Protein AF-A0A7X9F208-F1 (afdb_monomer)

Structure (mmCIF, N/CA/C/O backbone):
data_AF-A0A7X9F208-F1
#
_entry.id   AF-A0A7X9F208-F1
#
loop_
_atom_site.group_PDB
_atom_site.id
_atom_site.type_symbol
_atom_site.label_atom_id
_atom_site.label_alt_id
_atom_s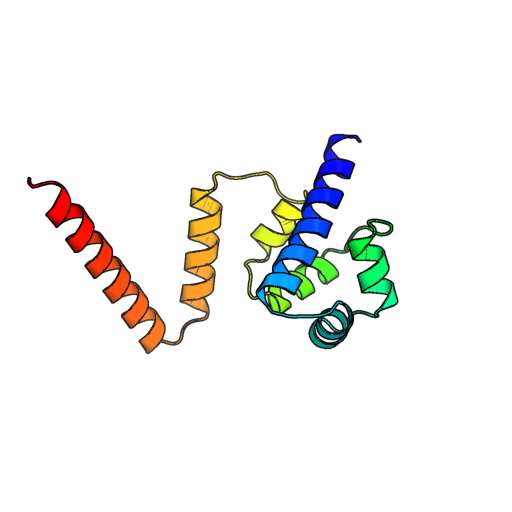ite.label_comp_id
_atom_site.label_asym_id
_atom_site.label_entity_id
_atom_site.label_seq_id
_atom_site.pdbx_PDB_ins_code
_atom_site.Cartn_x
_atom_site.Cartn_y
_atom_site.Cartn_z
_atom_site.occupancy
_atom_site.B_iso_or_equiv
_atom_site.auth_seq_id
_atom_site.auth_comp_id
_atom_site.auth_asym_id
_atom_site.auth_atom_id
_atom_site.pdbx_PDB_model_num
ATOM 1 N N . MET A 1 1 ? 0.253 18.460 17.751 1.00 54.59 1 MET A N 1
ATOM 2 C CA . MET A 1 1 ? -0.894 17.529 17.881 1.00 54.59 1 MET A CA 1
ATOM 3 C C . MET A 1 1 ? -1.822 17.573 16.660 1.00 54.59 1 MET A C 1
ATOM 5 O O . MET A 1 1 ? -2.139 16.510 16.150 1.00 54.59 1 MET A O 1
ATOM 9 N N . LEU A 1 2 ? -2.169 18.759 16.131 1.00 60.97 2 LEU A N 1
ATOM 10 C CA . LEU A 1 2 ? -3.025 18.930 14.935 1.00 60.97 2 LEU A CA 1
ATOM 11 C C . LEU A 1 2 ? -2.557 18.152 13.685 1.00 60.97 2 LEU A C 1
ATOM 13 O O . LEU A 1 2 ? -3.361 17.478 13.053 1.00 60.97 2 LEU A O 1
ATOM 17 N N . ASN A 1 3 ? -1.252 18.153 13.384 1.00 69.44 3 ASN A N 1
ATOM 18 C CA . ASN A 1 3 ? -0.695 17.427 12.229 1.00 69.44 3 ASN A CA 1
ATOM 19 C C . ASN A 1 3 ? -0.925 15.900 12.303 1.00 69.44 3 ASN A C 1
ATOM 21 O O . ASN A 1 3 ? -1.101 15.230 11.294 1.00 69.44 3 ASN A O 1
ATOM 25 N N . TYR A 1 4 ? -0.967 15.340 13.516 1.00 67.88 4 TYR A N 1
ATOM 26 C CA . TYR A 1 4 ? -1.135 13.900 13.710 1.00 67.88 4 TYR A CA 1
ATOM 27 C C . TYR A 1 4 ? -2.585 13.446 13.503 1.00 67.88 4 TYR A C 1
ATOM 29 O O . TYR A 1 4 ? -2.824 12.399 12.909 1.00 67.88 4 TYR A O 1
ATOM 37 N N . VAL A 1 5 ? -3.551 14.239 13.981 1.00 67.31 5 VAL A N 1
ATOM 38 C CA . VAL A 1 5 ? -4.981 13.952 13.789 1.00 67.31 5 VAL A CA 1
ATOM 39 C C . VAL A 1 5 ? -5.310 13.940 12.295 1.00 67.31 5 VAL A C 1
ATOM 41 O O . VAL A 1 5 ? -5.932 12.994 11.826 1.00 67.31 5 VAL A O 1
ATOM 44 N N . ASN A 1 6 ? -4.777 14.898 11.529 1.00 77.81 6 ASN A N 1
ATOM 45 C CA . ASN A 1 6 ? -4.937 14.922 10.073 1.00 77.81 6 ASN A CA 1
ATOM 46 C C . ASN A 1 6 ? -4.375 13.660 9.396 1.00 77.81 6 ASN A C 1
ATOM 48 O O . ASN A 1 6 ? -5.029 13.079 8.537 1.00 77.81 6 ASN A O 1
ATOM 52 N N . LYS A 1 7 ? -3.201 13.181 9.828 1.00 79.44 7 LYS A N 1
ATOM 53 C CA . LYS A 1 7 ? -2.596 11.951 9.289 1.00 79.44 7 LYS A CA 1
ATOM 54 C C . LYS A 1 7 ? -3.418 10.693 9.579 1.00 79.44 7 LYS A C 1
ATOM 56 O O . LYS A 1 7 ? -3.491 9.807 8.736 1.00 79.44 7 LYS A O 1
ATOM 61 N N . MET A 1 8 ? -4.068 10.608 10.739 1.00 76.81 8 MET A N 1
ATOM 62 C CA . MET A 1 8 ? -4.969 9.488 11.046 1.00 76.81 8 MET A CA 1
ATOM 63 C C . MET A 1 8 ? -6.242 9.519 10.188 1.00 76.81 8 MET A C 1
ATOM 65 O O . MET A 1 8 ? -6.701 8.459 9.759 1.00 76.81 8 MET A O 1
ATOM 69 N N . VAL A 1 9 ? -6.766 10.712 9.880 1.00 78.81 9 VAL A N 1
ATOM 70 C CA . VAL A 1 9 ? -7.869 10.878 8.920 1.00 78.81 9 VAL A CA 1
ATOM 71 C C . VAL A 1 9 ? -7.452 10.386 7.542 1.00 7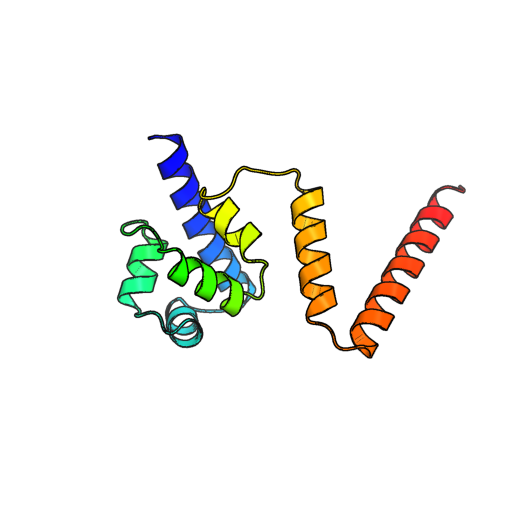8.81 9 VAL A C 1
ATOM 73 O O . VAL A 1 9 ? -8.073 9.455 7.027 1.00 78.81 9 VAL A O 1
ATOM 76 N N . GLU A 1 10 ? -6.337 10.895 7.016 1.00 84.94 10 GLU A N 1
ATOM 77 C CA . GLU A 1 10 ? -5.773 10.474 5.727 1.00 84.94 10 GLU A CA 1
ATOM 78 C C . GLU A 1 10 ? -5.570 8.952 5.650 1.00 84.94 10 GLU A C 1
ATOM 80 O O . GLU A 1 10 ? -5.866 8.333 4.625 1.00 84.94 10 GLU A O 1
ATOM 85 N N . PHE A 1 11 ? -5.113 8.333 6.743 1.00 90.62 11 PHE A N 1
ATOM 86 C CA . PHE A 1 11 ? -4.904 6.892 6.831 1.00 90.62 11 PHE A CA 1
ATOM 87 C C . PHE A 1 11 ? -6.214 6.095 6.799 1.00 90.62 11 PHE A C 1
ATOM 89 O O . PHE A 1 11 ? -6.337 5.131 6.042 1.00 90.62 11 PHE A O 1
ATOM 96 N N . SER A 1 12 ? -7.214 6.495 7.586 1.00 92.69 12 SER A N 1
ATOM 97 C CA . SER A 1 12 ? -8.518 5.819 7.598 1.00 92.69 12 SER A CA 1
ATOM 98 C C . SER A 1 12 ? -9.238 5.924 6.250 1.00 92.69 12 SER A C 1
ATOM 100 O O . SER A 1 12 ? -9.789 4.936 5.762 1.00 92.69 12 SER A O 1
ATOM 102 N N . GLU A 1 13 ? -9.177 7.090 5.603 1.00 93.62 13 GLU A N 1
ATOM 103 C CA . GLU A 1 13 ? -9.729 7.295 4.268 1.00 93.62 13 GLU A CA 1
ATOM 104 C C . GLU A 1 13 ? -8.967 6.497 3.213 1.00 93.62 13 GLU A C 1
ATOM 106 O O . GLU A 1 13 ? -9.577 5.946 2.299 1.00 93.62 13 GLU A O 1
ATOM 111 N N . PHE A 1 14 ? -7.639 6.405 3.333 1.00 94.38 14 PHE A N 1
ATOM 112 C CA . PHE A 1 14 ? -6.829 5.561 2.463 1.00 94.38 14 PHE A CA 1
ATOM 113 C C . PHE A 1 14 ? -7.306 4.108 2.508 1.00 94.38 14 PHE A C 1
ATOM 115 O O . PHE A 1 14 ? -7.563 3.535 1.451 1.00 94.38 14 PHE A O 1
ATOM 122 N N . ILE A 1 15 ? -7.510 3.545 3.704 1.00 95.62 15 ILE A N 1
ATOM 123 C CA . ILE A 1 15 ? -8.027 2.177 3.831 1.00 95.62 15 ILE A CA 1
ATOM 124 C C . ILE A 1 15 ? -9.393 2.071 3.156 1.00 95.62 15 ILE A C 1
ATOM 126 O O . ILE A 1 15 ? -9.583 1.187 2.327 1.00 95.62 15 ILE A O 1
ATOM 130 N N . GLN A 1 16 ? -10.327 2.983 3.440 1.00 95.94 16 GLN A N 1
ATOM 131 C CA . GLN A 1 16 ? -11.658 2.952 2.821 1.00 95.94 16 GLN A CA 1
ATOM 132 C C . GLN A 1 16 ? -11.597 3.007 1.289 1.00 95.94 16 GLN A C 1
ATOM 134 O O . GLN A 1 16 ? -12.327 2.276 0.620 1.00 95.94 16 GLN A O 1
ATOM 139 N N . ARG A 1 17 ? -10.701 3.819 0.719 1.00 96.69 17 ARG A N 1
ATOM 140 C CA . ARG A 1 17 ? -10.480 3.869 -0.732 1.00 96.69 17 ARG A CA 1
ATOM 141 C C . ARG A 1 17 ? -9.956 2.541 -1.270 1.00 96.69 17 ARG A C 1
ATOM 143 O O . ARG A 1 17 ? -10.463 2.079 -2.288 1.00 96.69 17 ARG A O 1
ATOM 150 N N . GLU A 1 18 ? -8.985 1.914 -0.609 1.00 96.88 18 GLU A N 1
ATOM 151 C CA . GLU A 1 18 ? -8.455 0.614 -1.041 1.00 96.88 18 GLU A CA 1
ATOM 152 C C . GLU A 1 18 ? -9.496 -0.509 -0.944 1.00 96.88 18 GLU A C 1
ATOM 154 O O . GLU A 1 18 ? -9.559 -1.352 -1.842 1.00 96.88 18 GLU A O 1
ATOM 159 N N . LEU A 1 19 ? -10.364 -0.482 0.075 1.00 97.31 19 LEU A N 1
ATOM 160 C CA . LEU A 1 19 ? -11.501 -1.401 0.182 1.00 97.31 19 LEU A CA 1
ATOM 161 C C . LEU A 1 19 ? -12.472 -1.221 -0.987 1.00 97.31 19 LEU A C 1
ATOM 163 O O . LEU A 1 19 ? -12.783 -2.191 -1.678 1.00 97.31 19 LEU A O 1
ATOM 167 N N . SER A 1 20 ? -12.881 0.019 -1.264 1.00 97.69 20 SER A N 1
ATOM 168 C CA . SER A 1 20 ? -13.783 0.339 -2.375 1.00 97.69 20 SER A CA 1
ATOM 169 C C . SER A 1 20 ? -13.204 -0.070 -3.729 1.00 97.69 20 SER A C 1
ATOM 171 O O . SER A 1 20 ? -13.893 -0.720 -4.511 1.00 97.69 20 SER A O 1
ATOM 173 N N . LYS A 1 21 ? -11.922 0.225 -3.994 1.00 97.06 21 LYS A N 1
ATOM 174 C CA . LYS A 1 21 ? -11.230 -0.174 -5.236 1.00 97.06 21 LYS A CA 1
ATOM 175 C C . LYS A 1 21 ? -11.246 -1.686 -5.468 1.00 97.06 21 LYS A C 1
ATOM 177 O O . LYS A 1 21 ? -11.257 -2.125 -6.611 1.00 97.06 21 LYS A O 1
ATOM 182 N N . ARG A 1 22 ? -11.224 -2.478 -4.393 1.00 97.12 22 ARG A N 1
ATOM 183 C CA . ARG A 1 22 ? -11.180 -3.949 -4.444 1.00 97.12 22 ARG A CA 1
ATOM 184 C C . ARG A 1 22 ? -12.559 -4.592 -4.308 1.00 97.12 22 ARG A C 1
ATOM 186 O O . ARG A 1 22 ? -12.650 -5.817 -4.334 1.00 97.12 22 ARG A O 1
ATOM 193 N N . GLY A 1 23 ? -13.615 -3.794 -4.132 1.00 97.88 23 GLY A N 1
ATOM 194 C CA . GLY A 1 23 ? -14.960 -4.289 -3.839 1.00 97.88 23 GLY A CA 1
ATOM 195 C C . GLY A 1 23 ? -15.041 -5.052 -2.513 1.00 97.88 23 GLY A C 1
ATOM 196 O O . GLY A 1 23 ? -15.802 -6.009 -2.404 1.00 97.88 23 GLY A O 1
ATOM 197 N N . TRP A 1 24 ? -14.216 -4.694 -1.525 1.00 97.94 24 TRP A N 1
ATOM 198 C CA . TRP A 1 24 ? -14.161 -5.372 -0.228 1.00 97.94 24 TRP A CA 1
ATOM 199 C C . TRP A 1 24 ? -15.009 -4.654 0.817 1.00 97.94 24 TRP A C 1
ATOM 201 O O . TRP A 1 24 ? -14.956 -3.433 0.955 1.00 97.94 24 TRP A O 1
ATOM 211 N N . SER A 1 25 ? -15.734 -5.424 1.626 1.00 97.12 25 SER A N 1
ATOM 212 C CA . SER A 1 25 ? -16.312 -4.928 2.876 1.00 97.12 25 SER A CA 1
ATOM 213 C C . SER A 1 25 ? -15.259 -4.857 3.993 1.00 97.12 25 SER A C 1
ATOM 215 O O . SER A 1 25 ? -14.182 -5.456 3.909 1.00 97.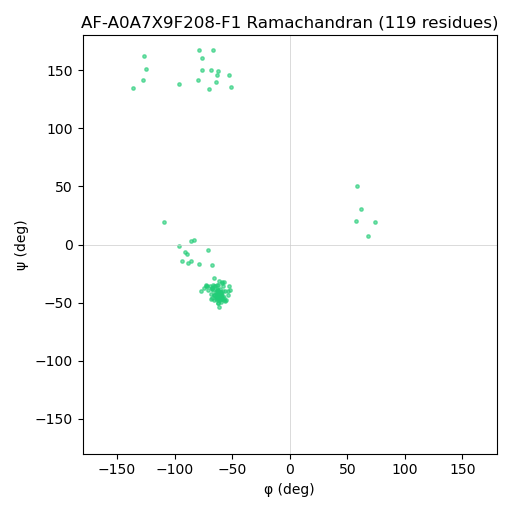12 25 SER A O 1
ATOM 217 N N . GLN A 1 26 ? -15.583 -4.188 5.107 1.00 96.19 26 GLN A N 1
ATOM 218 C CA . GLN A 1 26 ? -14.742 -4.235 6.314 1.00 96.19 26 GLN A CA 1
ATOM 219 C C . GLN A 1 26 ? -14.575 -5.671 6.845 1.00 96.19 26 GLN A C 1
ATOM 221 O O . GLN A 1 26 ? -13.524 -6.011 7.386 1.00 96.19 26 GLN A O 1
ATOM 226 N N . ALA A 1 27 ? -15.590 -6.523 6.667 1.00 96.56 27 ALA A N 1
ATOM 227 C CA . ALA A 1 27 ? -15.536 -7.930 7.051 1.00 96.56 27 ALA A CA 1
ATOM 228 C C . ALA A 1 27 ? -14.596 -8.736 6.139 1.00 96.56 27 ALA A C 1
ATOM 230 O O . ALA A 1 27 ? -13.830 -9.567 6.630 1.00 96.56 27 ALA A O 1
ATOM 231 N N . ASP A 1 28 ? -14.589 -8.457 4.831 1.00 97.69 28 ASP A N 1
ATOM 232 C CA . ASP A 1 28 ? -13.627 -9.065 3.904 1.00 97.69 28 ASP A CA 1
ATOM 233 C C . ASP A 1 28 ? -12.199 -8.673 4.264 1.00 97.69 28 A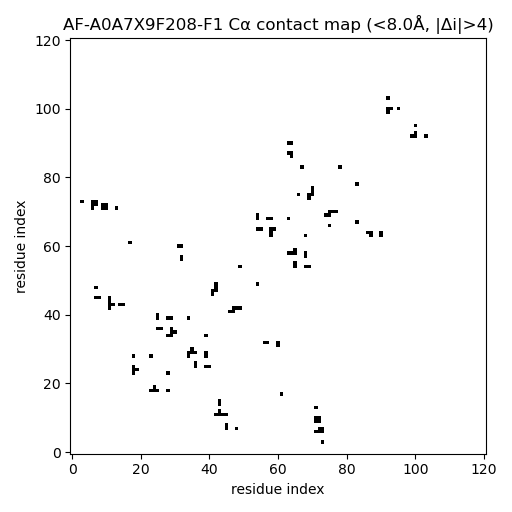SP A C 1
ATOM 235 O O . ASP A 1 28 ? -11.309 -9.524 4.279 1.00 97.69 28 ASP A O 1
ATOM 239 N N . PHE A 1 29 ? -11.986 -7.402 4.601 1.00 97.50 29 PHE A N 1
ATOM 240 C CA . PHE A 1 29 ? -10.690 -6.920 5.051 1.00 97.50 29 PHE A CA 1
ATOM 241 C C . PHE A 1 29 ? -10.252 -7.571 6.364 1.00 97.50 29 PHE A C 1
ATOM 243 O O . PHE A 1 29 ? -9.119 -8.035 6.453 1.00 97.50 29 PHE A O 1
ATOM 250 N N . ALA A 1 30 ? -11.143 -7.679 7.354 1.00 97.38 30 ALA A N 1
ATOM 251 C CA . ALA A 1 30 ? -10.876 -8.394 8.603 1.00 97.38 30 ALA A CA 1
ATOM 252 C C . ALA A 1 30 ? -10.447 -9.848 8.334 1.00 97.38 30 ALA A C 1
ATOM 254 O O . ALA A 1 30 ? -9.405 -10.288 8.814 1.00 97.38 30 ALA A O 1
ATOM 255 N N . ARG A 1 31 ? -11.185 -10.570 7.478 1.00 97.50 31 ARG A N 1
ATOM 256 C CA . ARG A 1 31 ? -10.859 -11.955 7.099 1.00 97.50 31 ARG A CA 1
ATOM 257 C C . ARG A 1 31 ? -9.502 -12.071 6.402 1.00 97.50 31 ARG A C 1
ATOM 259 O O . ARG A 1 31 ? -8.758 -12.998 6.693 1.00 97.50 31 ARG A O 1
ATOM 266 N N . ARG A 1 32 ? -9.178 -11.151 5.489 1.00 97.06 32 ARG A N 1
ATOM 267 C CA . ARG A 1 32 ? -7.910 -11.156 4.732 1.00 97.06 32 ARG A CA 1
ATOM 268 C C . ARG A 1 32 ? -6.707 -10.752 5.582 1.00 97.06 32 ARG A C 1
ATOM 270 O O . ARG A 1 32 ? -5.627 -11.289 5.388 1.00 97.06 32 ARG A O 1
ATOM 277 N N . SER A 1 33 ? -6.899 -9.821 6.512 1.00 96.06 33 SER A N 1
ATOM 278 C CA . SER A 1 33 ? -5.847 -9.318 7.403 1.00 96.06 33 SER A CA 1
ATOM 279 C C . SER A 1 33 ? -5.641 -10.166 8.657 1.00 96.06 33 SER A C 1
ATOM 281 O O . SER A 1 33 ? -4.661 -9.971 9.368 1.00 96.06 33 SER A O 1
ATOM 283 N N . GLY A 1 34 ? -6.574 -11.066 8.979 1.00 96.25 34 GLY A N 1
ATOM 284 C CA . GLY A 1 34 ? -6.591 -11.763 10.267 1.00 96.25 34 GLY A CA 1
ATOM 285 C C . GLY A 1 34 ? -6.900 -10.840 11.454 1.00 96.25 34 GLY A C 1
ATOM 286 O O . GLY A 1 34 ? -6.815 -11.263 12.606 1.00 96.25 34 GLY A O 1
ATOM 287 N N . MET A 1 35 ? -7.265 -9.578 11.202 1.00 95.25 35 MET A N 1
ATOM 288 C CA . MET A 1 35 ? -7.694 -8.648 12.240 1.00 95.25 35 MET A CA 1
ATOM 289 C C . MET A 1 35 ? -9.122 -8.964 12.686 1.00 95.25 35 MET A C 1
ATOM 291 O O . MET A 1 35 ? -9.964 -9.400 11.903 1.00 95.25 35 MET A O 1
ATOM 295 N N . THR A 1 36 ? -9.440 -8.671 13.946 1.00 95.75 36 THR A N 1
ATOM 296 C CA . THR A 1 36 ? -10.829 -8.741 14.410 1.00 95.75 36 THR A CA 1
ATOM 297 C C . THR A 1 36 ? -11.664 -7.637 13.760 1.00 95.75 36 THR A C 1
ATOM 299 O O . THR A 1 36 ? -11.168 -6.540 13.494 1.00 95.75 36 THR A O 1
ATOM 302 N N . THR A 1 37 ? -12.958 -7.885 13.557 1.00 94.19 37 THR A N 1
ATOM 303 C CA . THR A 1 37 ? -13.904 -6.873 13.050 1.00 94.19 37 THR A CA 1
ATOM 304 C C . THR A 1 37 ? -13.920 -5.617 13.926 1.00 94.19 37 THR A C 1
ATOM 306 O O . THR A 1 37 ? -13.901 -4.501 13.412 1.00 94.19 37 THR A O 1
ATOM 309 N N . GLY A 1 38 ? -13.855 -5.784 15.253 1.00 94.81 38 GLY A N 1
ATOM 310 C CA . GLY A 1 38 ? -13.701 -4.676 16.200 1.00 94.81 38 GLY A CA 1
ATOM 311 C C . GLY A 1 38 ? -12.381 -3.916 16.027 1.00 94.81 38 GLY A C 1
ATOM 312 O O . GLY A 1 38 ? -12.366 -2.691 16.086 1.00 94.81 38 GLY A O 1
ATOM 313 N N . GLY A 1 39 ? -11.278 -4.620 15.750 1.00 94.31 39 GLY A N 1
ATOM 314 C CA . GLY A 1 39 ? -9.982 -4.013 15.441 1.00 94.31 39 GLY A CA 1
ATOM 315 C C . GLY A 1 39 ? -10.012 -3.164 14.171 1.00 94.31 39 GLY A C 1
ATOM 316 O O . GLY A 1 39 ? -9.513 -2.041 14.182 1.00 94.31 39 GLY A O 1
ATOM 317 N N . VAL A 1 40 ? -10.647 -3.665 13.108 1.00 95.19 40 VAL A N 1
ATOM 318 C CA . VAL A 1 40 ? -10.862 -2.916 11.858 1.00 95.19 40 VAL A CA 1
ATOM 319 C C . VAL A 1 40 ? -11.741 -1.688 12.097 1.00 95.19 40 VAL A C 1
ATOM 321 O O . VAL A 1 40 ? -11.399 -0.598 11.647 1.00 95.19 40 VAL A O 1
ATOM 324 N N . SER A 1 41 ? -12.827 -1.826 12.860 1.00 94.44 41 SER A N 1
ATOM 325 C CA . SER A 1 41 ? -13.698 -0.697 13.206 1.00 94.44 41 SER A CA 1
ATOM 326 C C . SER A 1 41 ? -12.948 0.392 13.979 1.00 94.44 41 SER A C 1
ATOM 328 O O . SER A 1 41 ? -13.030 1.567 13.628 1.00 94.44 41 SER A O 1
ATOM 330 N N . MET A 1 42 ? -12.147 0.023 14.985 1.00 93.44 42 MET A N 1
ATOM 331 C CA . MET A 1 42 ? -11.335 0.991 15.734 1.00 93.44 42 MET A CA 1
ATOM 332 C C . MET A 1 42 ? -10.289 1.692 14.863 1.00 93.44 42 MET A C 1
ATOM 334 O O . MET A 1 42 ? -10.000 2.869 15.072 1.00 93.44 42 MET A O 1
ATOM 338 N N . LEU A 1 43 ? -9.728 0.974 13.887 1.00 92.62 43 LEU A N 1
ATOM 339 C CA . LEU A 1 43 ? -8.775 1.525 12.932 1.00 92.62 43 LEU A CA 1
ATOM 340 C C . LEU A 1 43 ? -9.432 2.573 12.023 1.00 92.62 43 LEU A C 1
ATOM 342 O O . LEU A 1 43 ? -8.900 3.667 11.856 1.00 92.62 43 LEU A O 1
ATOM 346 N N . LEU A 1 44 ? -10.599 2.250 11.462 1.00 92.75 44 LEU A N 1
ATOM 347 C CA . LEU A 1 44 ? -11.327 3.123 10.538 1.00 92.75 44 LEU A CA 1
ATOM 348 C C . LEU A 1 44 ? -11.950 4.335 11.234 1.00 92.75 44 LEU A C 1
ATOM 350 O O . LEU A 1 44 ? -11.949 5.425 10.675 1.00 92.75 44 LEU A O 1
ATOM 354 N N . ASN A 1 45 ? -12.417 4.163 12.471 1.00 91.94 45 ASN A N 1
ATOM 355 C CA . ASN A 1 45 ? -12.950 5.248 13.294 1.00 91.94 45 ASN A CA 1
ATOM 356 C C . ASN A 1 45 ? -11.856 6.044 14.023 1.00 91.94 45 ASN A C 1
ATOM 358 O O . ASN A 1 45 ? -12.172 6.915 14.828 1.00 91.94 45 ASN A O 1
ATOM 362 N N . GLN A 1 46 ? -10.575 5.732 13.779 1.00 89.38 46 GLN A N 1
ATOM 363 C CA . GLN A 1 46 ? -9.410 6.412 14.361 1.00 89.38 46 GLN A CA 1
ATOM 364 C C . GLN A 1 46 ? -9.378 6.399 15.899 1.00 89.38 46 GLN A C 1
ATOM 366 O O . GLN A 1 46 ? -8.672 7.188 16.527 1.00 89.38 46 GLN A O 1
ATOM 371 N N . THR A 1 47 ? -10.109 5.479 16.532 1.00 88.88 47 THR A N 1
ATOM 372 C CA . THR A 1 47 ? -10.147 5.350 17.995 1.00 88.88 47 THR A CA 1
ATOM 373 C C . THR A 1 47 ? -8.923 4.617 18.534 1.00 88.88 47 THR A C 1
ATOM 375 O O . THR A 1 47 ? -8.609 4.719 19.720 1.00 88.88 47 THR A O 1
ATOM 378 N N . ARG A 1 48 ? -8.184 3.912 17.666 1.00 86.44 48 ARG A N 1
ATOM 379 C CA . ARG A 1 48 ? -6.911 3.271 17.998 1.00 86.44 48 ARG A CA 1
ATOM 380 C C . ARG A 1 48 ? -5.869 3.503 16.910 1.00 86.44 48 ARG A C 1
ATOM 382 O O . ARG A 1 48 ? -6.120 3.278 15.730 1.00 86.44 48 ARG A O 1
ATOM 389 N N . LYS A 1 49 ? -4.657 3.864 17.335 1.00 87.12 49 LYS A N 1
ATOM 390 C CA . LYS A 1 49 ? -3.489 3.963 16.452 1.00 87.12 49 LYS A CA 1
ATOM 391 C C . LYS A 1 49 ? -3.044 2.565 15.994 1.00 87.12 49 LYS A C 1
ATOM 393 O O . LYS A 1 49 ? -2.929 1.679 16.850 1.00 87.12 49 LYS A O 1
ATOM 398 N N . PRO A 1 50 ? -2.760 2.350 14.698 1.00 91.56 50 PRO A N 1
ATOM 399 C CA . PRO A 1 50 ? -2.210 1.082 14.237 1.00 91.56 50 PRO A CA 1
ATOM 400 C C . PRO A 1 50 ? -0.821 0.846 14.834 1.00 91.56 50 PRO A C 1
ATOM 402 O O . PRO A 1 50 ? -0.003 1.761 14.931 1.00 91.56 50 PRO A O 1
ATOM 405 N N . SER A 1 51 ? -0.553 -0.398 15.222 1.00 93.62 51 SER A N 1
ATOM 406 C CA . SER A 1 51 ? 0.801 -0.827 15.580 1.00 93.62 51 SER A CA 1
ATOM 407 C C . SER A 1 51 ? 1.652 -1.028 14.317 1.00 93.62 51 SER A C 1
ATOM 409 O O . SER A 1 51 ? 1.081 -1.243 13.244 1.00 93.62 51 SER A O 1
ATOM 411 N N . PRO A 1 52 ? 2.994 -1.041 14.410 1.00 94.38 52 PRO A N 1
ATOM 412 C CA . PRO A 1 52 ? 3.850 -1.391 13.275 1.00 94.38 52 PRO A CA 1
ATOM 413 C C . PRO A 1 52 ? 3.490 -2.736 12.628 1.00 94.38 52 PRO A C 1
ATOM 415 O O . PRO A 1 52 ? 3.535 -2.858 11.408 1.00 94.38 52 PRO A O 1
ATOM 418 N N . ASP A 1 53 ? 3.062 -3.725 13.415 1.00 95.56 53 ASP A N 1
ATOM 419 C CA . ASP A 1 53 ? 2.644 -5.025 12.880 1.00 95.56 53 ASP A CA 1
ATOM 420 C C . ASP A 1 53 ? 1.296 -4.947 12.161 1.00 95.56 53 ASP A C 1
ATOM 422 O O . ASP A 1 53 ? 1.113 -5.561 11.113 1.00 95.56 53 ASP A O 1
ATOM 426 N N . THR A 1 54 ? 0.377 -4.106 12.643 1.00 95.38 54 THR A N 1
ATOM 427 C CA . THR A 1 54 ? -0.859 -3.785 11.914 1.00 95.38 54 THR A CA 1
ATOM 428 C C . THR A 1 54 ? -0.547 -3.155 10.555 1.00 95.38 54 THR A C 1
ATOM 430 O O . THR A 1 54 ? -1.163 -3.519 9.559 1.00 95.38 54 THR A O 1
ATOM 433 N N . LEU A 1 55 ? 0.428 -2.244 10.489 1.00 96.31 55 LEU A N 1
ATOM 434 C CA . LEU A 1 55 ? 0.842 -1.613 9.232 1.00 96.31 55 LEU A CA 1
ATOM 435 C C . LEU A 1 55 ? 1.488 -2.614 8.262 1.00 96.31 55 LEU A C 1
ATOM 437 O O . LEU A 1 55 ? 1.195 -2.563 7.071 1.00 96.31 55 LEU A O 1
ATOM 441 N N . LYS A 1 56 ? 2.305 -3.555 8.759 1.00 96.44 56 LYS A N 1
ATOM 442 C CA . LYS A 1 56 ? 2.861 -4.660 7.952 1.00 96.44 56 LYS A CA 1
ATOM 443 C C . LYS A 1 56 ? 1.759 -5.513 7.325 1.00 96.44 56 LYS A C 1
ATOM 445 O O . LYS A 1 56 ? 1.805 -5.785 6.131 1.00 96.44 56 LYS A O 1
ATOM 450 N N . ILE A 1 57 ? 0.760 -5.899 8.120 1.00 96.62 57 ILE A N 1
ATOM 451 C CA . ILE A 1 57 ? -0.380 -6.692 7.644 1.00 96.62 57 ILE A CA 1
ATOM 452 C C . ILE A 1 57 ? -1.141 -5.929 6.555 1.00 96.62 57 ILE A C 1
ATOM 454 O O . ILE A 1 57 ? -1.474 -6.498 5.521 1.00 96.62 57 ILE A O 1
ATOM 458 N N . ILE A 1 58 ? -1.389 -4.632 6.757 1.00 96.38 58 ILE A N 1
ATOM 459 C CA . ILE A 1 58 ? -2.071 -3.785 5.768 1.00 96.38 58 ILE A CA 1
ATOM 460 C C . ILE A 1 58 ? -1.282 -3.727 4.454 1.00 96.38 58 ILE A C 1
ATOM 462 O O . ILE A 1 58 ? -1.878 -3.886 3.391 1.00 96.38 58 ILE A O 1
ATOM 466 N N . ALA A 1 59 ? 0.039 -3.540 4.527 1.00 96.00 59 ALA A N 1
ATOM 467 C CA . ALA A 1 59 ? 0.923 -3.528 3.362 1.00 96.00 59 ALA A CA 1
ATOM 468 C C . ALA A 1 59 ? 0.821 -4.833 2.560 1.00 96.00 59 ALA A C 1
ATOM 470 O O . ALA A 1 59 ? 0.591 -4.803 1.355 1.00 96.00 59 ALA A O 1
ATOM 471 N N . GLN A 1 60 ? 0.887 -5.975 3.249 1.00 95.19 60 GLN A N 1
ATOM 472 C CA . GLN A 1 60 ? 0.771 -7.300 2.634 1.00 95.19 60 GLN A CA 1
ATOM 473 C C . GLN A 1 60 ? -0.604 -7.535 2.002 1.00 95.19 60 GLN A C 1
ATOM 475 O O . GLN A 1 60 ? -0.701 -7.999 0.873 1.00 95.19 60 GLN A O 1
ATOM 480 N N . VAL A 1 61 ? -1.682 -7.206 2.716 1.00 96.44 61 VAL A N 1
ATOM 481 C CA . VAL A 1 61 ? -3.057 -7.443 2.252 1.00 96.44 61 VAL A CA 1
ATOM 482 C C . VAL A 1 61 ? -3.406 -6.588 1.037 1.00 96.44 61 VAL A C 1
ATOM 484 O O . VAL A 1 61 ? -4.179 -7.023 0.181 1.00 96.44 61 VAL A O 1
ATOM 487 N N . PHE A 1 62 ? -2.876 -5.368 0.967 1.00 95.94 62 PHE A N 1
ATOM 488 C CA . PHE A 1 62 ? -3.109 -4.481 -0.166 1.00 95.94 62 PHE A CA 1
ATOM 489 C C . PHE A 1 62 ? -2.078 -4.607 -1.282 1.00 95.94 62 PHE A C 1
ATOM 491 O O . PHE A 1 62 ? -2.339 -4.039 -2.341 1.00 95.94 62 PHE A O 1
ATOM 498 N N . ASP A 1 63 ? -1.007 -5.380 -1.091 1.00 94.38 63 ASP A N 1
ATOM 499 C CA . ASP A 1 63 ? 0.093 -5.529 -2.052 1.00 94.38 63 ASP A CA 1
ATOM 500 C C . ASP A 1 63 ? 0.758 -4.174 -2.369 1.00 94.38 63 ASP A C 1
ATOM 502 O O . ASP A 1 63 ? 0.872 -3.725 -3.510 1.00 94.38 63 ASP A O 1
ATOM 506 N N . ILE A 1 64 ? 1.114 -3.452 -1.303 1.00 93.50 64 ILE A N 1
ATOM 507 C CA . ILE A 1 64 ? 1.692 -2.102 -1.348 1.00 93.50 64 ILE A CA 1
ATOM 508 C C . ILE A 1 64 ? 2.994 -2.101 -0.530 1.00 93.50 64 ILE A C 1
ATOM 510 O O . ILE A 1 64 ? 3.014 -2.696 0.552 1.00 93.50 64 ILE A O 1
ATOM 514 N N . PRO A 1 65 ? 4.057 -1.391 -0.967 1.00 94.44 65 PRO A N 1
ATOM 515 C CA . PRO A 1 65 ? 5.276 -1.217 -0.187 1.00 94.44 65 PRO A CA 1
ATOM 516 C C . PRO A 1 65 ? 4.982 -0.737 1.234 1.00 94.44 65 PRO A C 1
ATOM 518 O O . PRO A 1 65 ? 4.195 0.191 1.463 1.00 94.44 65 PRO A O 1
ATOM 521 N N . ILE A 1 66 ? 5.651 -1.344 2.209 1.00 95.06 66 ILE A N 1
ATOM 522 C CA . ILE A 1 66 ? 5.427 -1.042 3.622 1.00 95.06 66 ILE A CA 1
ATOM 523 C C . ILE A 1 66 ? 5.769 0.413 3.960 1.00 95.06 66 ILE A C 1
ATOM 525 O O . ILE A 1 66 ? 5.068 1.052 4.746 1.00 95.06 66 ILE A O 1
ATOM 529 N N . GLU A 1 67 ? 6.789 0.978 3.323 1.00 93.88 67 GLU A N 1
ATOM 530 C CA . GLU A 1 67 ? 7.221 2.361 3.492 1.00 93.88 67 GLU A CA 1
ATOM 531 C C . GLU A 1 67 ? 6.101 3.329 3.104 1.00 93.88 67 GLU A C 1
ATOM 533 O O . GLU A 1 67 ? 5.886 4.335 3.781 1.00 93.88 67 GLU A O 1
ATOM 538 N N . THR A 1 68 ? 5.336 3.012 2.056 1.00 92.12 68 THR A N 1
ATOM 539 C CA . THR A 1 68 ? 4.160 3.789 1.643 1.00 92.12 68 THR A CA 1
ATOM 540 C C . THR A 1 68 ? 3.107 3.789 2.745 1.00 92.12 68 THR A C 1
ATOM 542 O O . THR A 1 68 ? 2.647 4.856 3.152 1.00 92.12 68 THR A O 1
ATOM 545 N N . ILE A 1 69 ? 2.791 2.623 3.314 1.00 94.19 69 ILE A N 1
ATOM 546 C CA . ILE A 1 69 ? 1.834 2.506 4.424 1.00 94.19 69 ILE A CA 1
ATOM 547 C C . ILE A 1 69 ? 2.308 3.288 5.660 1.00 94.19 69 ILE A C 1
ATOM 549 O O . ILE A 1 69 ? 1.517 3.993 6.291 1.00 94.19 69 ILE A O 1
ATOM 553 N N . PHE A 1 70 ? 3.600 3.232 5.985 1.00 93.31 70 PHE A N 1
ATOM 554 C CA . PHE A 1 70 ? 4.180 3.958 7.118 1.00 93.31 70 PHE A CA 1
ATOM 555 C C . PHE A 1 70 ? 4.163 5.480 6.916 1.00 93.31 70 PHE A C 1
ATOM 557 O O . PHE A 1 70 ? 3.896 6.216 7.869 1.00 93.31 70 PHE A O 1
ATOM 564 N N . ARG A 1 71 ? 4.402 5.972 5.693 1.00 91.62 71 ARG A N 1
ATOM 565 C CA . ARG A 1 71 ? 4.291 7.405 5.358 1.00 91.62 71 ARG A CA 1
ATOM 566 C C . ARG A 1 71 ? 2.850 7.899 5.476 1.00 91.62 71 ARG A C 1
ATOM 568 O O . ARG A 1 71 ? 2.626 8.947 6.078 1.00 91.62 71 ARG A O 1
ATOM 575 N N . ILE A 1 72 ? 1.874 7.134 4.977 1.00 89.75 72 ILE A N 1
ATOM 576 C CA . ILE A 1 72 ? 0.443 7.473 5.103 1.00 89.75 72 ILE A CA 1
ATOM 577 C C . ILE A 1 72 ? 0.037 7.504 6.585 1.00 89.75 72 ILE A C 1
ATOM 579 O O . ILE A 1 72 ? -0.664 8.415 7.013 1.00 89.75 72 ILE A O 1
ATOM 583 N N . ALA A 1 73 ? 0.549 6.574 7.400 1.00 90.81 73 ALA A N 1
ATOM 584 C CA . ALA A 1 73 ? 0.331 6.562 8.849 1.00 90.81 73 ALA A CA 1
ATOM 585 C C . ALA A 1 73 ? 1.074 7.684 9.612 1.00 90.81 73 ALA A C 1
ATOM 587 O O . ALA A 1 73 ? 0.912 7.812 10.829 1.00 90.81 73 ALA A O 1
ATOM 588 N N . GLY A 1 74 ? 1.898 8.488 8.929 1.00 89.62 74 GLY A N 1
ATOM 589 C CA . GLY A 1 74 ? 2.678 9.576 9.522 1.00 89.62 74 GLY A CA 1
ATOM 590 C C . GLY A 1 74 ? 3.891 9.122 10.341 1.00 89.62 74 GLY A C 1
ATOM 591 O O . GLY A 1 74 ? 4.369 9.887 11.177 1.00 89.62 74 GLY A O 1
ATOM 592 N N . LEU A 1 75 ? 4.375 7.891 10.139 1.00 90.50 75 LEU A N 1
ATOM 593 C CA . LEU A 1 75 ? 5.540 7.324 10.837 1.00 90.50 75 LEU A CA 1
ATOM 594 C C . LEU A 1 75 ? 6.860 7.502 10.080 1.00 90.50 75 LEU A C 1
ATOM 596 O O . LEU A 1 75 ? 7.927 7.310 10.657 1.00 90.50 75 LEU A O 1
ATOM 600 N N . LEU A 1 76 ? 6.794 7.866 8.802 1.00 90.44 76 LEU A N 1
ATOM 601 C CA . LEU A 1 76 ? 7.949 8.197 7.974 1.00 90.44 76 LEU A CA 1
ATOM 602 C C . LEU A 1 76 ? 7.776 9.595 7.370 1.00 90.44 76 LEU A C 1
ATOM 604 O O . LEU A 1 76 ? 6.638 10.024 7.145 1.00 90.44 76 LEU A O 1
ATOM 608 N N . PRO A 1 77 ? 8.881 10.314 7.098 1.00 88.25 77 PRO A N 1
ATOM 609 C CA . PRO A 1 77 ? 8.812 11.625 6.471 1.00 88.25 77 PRO A CA 1
ATOM 610 C C . PRO A 1 77 ? 8.196 11.532 5.064 1.00 88.25 77 PRO A C 1
ATOM 612 O O . PRO A 1 77 ? 8.367 10.514 4.380 1.00 88.25 77 PRO A O 1
ATOM 615 N N . PRO A 1 78 ? 7.495 12.586 4.606 1.00 87.94 78 PRO A N 1
ATOM 616 C CA . PRO A 1 78 ? 7.044 12.654 3.227 1.00 87.94 78 PRO A CA 1
ATOM 617 C C . P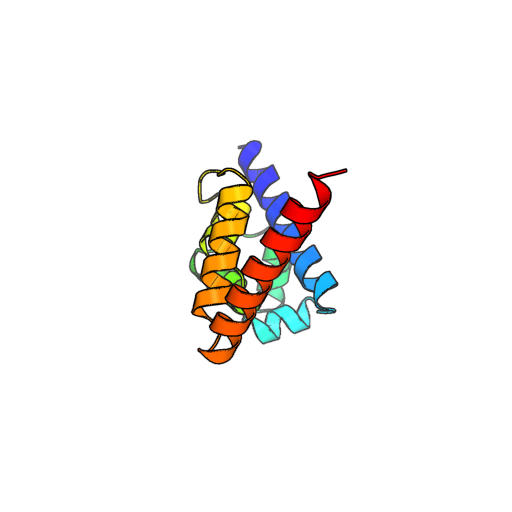RO A 1 78 ? 8.254 12.689 2.289 1.00 87.94 78 PRO A C 1
ATOM 619 O O . PRO A 1 78 ? 9.292 13.273 2.599 1.00 87.94 78 PRO A O 1
ATOM 622 N N . VAL A 1 79 ? 8.097 12.070 1.128 1.00 89.19 79 VAL A N 1
ATOM 623 C CA . VAL A 1 79 ? 9.072 12.092 0.034 1.00 89.19 79 VAL A CA 1
ATOM 624 C C . VAL A 1 79 ? 8.360 12.560 -1.238 1.00 89.19 79 VAL A C 1
ATOM 626 O O . VAL A 1 79 ? 7.126 12.520 -1.275 1.00 89.19 79 VAL A O 1
ATOM 629 N N . PRO A 1 80 ? 9.091 13.008 -2.274 1.00 88.25 80 PRO A N 1
ATOM 630 C CA . PRO A 1 80 ? 8.487 13.326 -3.563 1.00 88.25 80 PRO A CA 1
ATOM 631 C C . PRO A 1 80 ? 7.645 12.163 -4.095 1.00 88.25 80 PRO A C 1
ATOM 633 O O . PRO A 1 80 ? 8.001 10.998 -3.915 1.00 88.25 80 PRO A O 1
ATOM 636 N N . GLU A 1 81 ? 6.549 12.472 -4.786 1.00 81.44 81 GLU A N 1
ATOM 637 C CA . GLU A 1 81 ? 5.653 11.452 -5.344 1.00 81.44 81 GLU A CA 1
ATOM 638 C C . GLU A 1 81 ? 6.385 10.500 -6.302 1.00 81.44 81 GLU A C 1
ATOM 640 O O . GLU A 1 81 ? 6.151 9.294 -6.281 1.00 81.44 81 GLU A O 1
ATOM 645 N N . SER A 1 82 ? 7.352 11.017 -7.065 1.00 83.31 82 SER A N 1
ATOM 646 C CA . SER A 1 82 ? 8.213 10.216 -7.940 1.00 83.31 82 SER A CA 1
ATOM 647 C C . SER A 1 82 ? 8.999 9.139 -7.186 1.00 83.31 82 SER A C 1
ATOM 649 O O . SER A 1 82 ? 9.205 8.050 -7.719 1.00 83.31 82 SER A O 1
ATOM 651 N N . THR A 1 83 ? 9.395 9.398 -5.936 1.00 87.94 83 THR A N 1
ATOM 652 C CA . THR A 1 83 ? 10.036 8.397 -5.075 1.00 87.94 83 THR A CA 1
ATOM 653 C C . THR A 1 83 ? 9.044 7.304 -4.686 1.00 87.94 83 THR A C 1
ATOM 655 O O . THR A 1 83 ? 9.383 6.132 -4.772 1.00 87.94 83 THR A O 1
ATOM 658 N N . ILE A 1 84 ? 7.803 7.660 -4.337 1.00 86.56 84 ILE A N 1
ATOM 659 C CA . ILE A 1 84 ? 6.752 6.687 -3.984 1.00 86.56 84 ILE A CA 1
ATOM 660 C C . ILE A 1 84 ? 6.405 5.803 -5.187 1.00 86.56 84 ILE A C 1
ATOM 662 O O . ILE A 1 84 ? 6.306 4.585 -5.054 1.00 86.56 84 ILE A O 1
ATOM 666 N N . GLN A 1 85 ? 6.248 6.401 -6.371 1.00 86.94 85 GLN A N 1
ATOM 667 C CA . GLN A 1 85 ? 5.971 5.662 -7.605 1.00 86.94 85 GLN A CA 1
ATOM 668 C C . GLN A 1 85 ? 7.122 4.713 -7.962 1.00 86.94 85 GLN A C 1
ATOM 670 O O . GLN A 1 85 ? 6.879 3.575 -8.361 1.00 86.94 85 GLN A O 1
ATOM 675 N N . LYS A 1 86 ? 8.375 5.147 -7.774 1.00 89.94 86 LYS A N 1
ATOM 676 C CA . LYS A 1 86 ? 9.553 4.297 -7.973 1.00 89.94 86 LYS A CA 1
ATOM 677 C C . LYS A 1 86 ? 9.610 3.143 -6.968 1.00 89.94 86 LYS A C 1
ATOM 679 O O . LYS A 1 86 ? 9.870 2.018 -7.381 1.00 89.94 86 LYS A O 1
ATOM 684 N N . ASP A 1 87 ? 9.336 3.403 -5.690 1.00 89.44 87 ASP A N 1
ATOM 685 C CA . ASP A 1 87 ? 9.264 2.367 -4.649 1.00 89.44 87 ASP A CA 1
ATOM 686 C C . ASP A 1 87 ? 8.199 1.313 -5.012 1.00 89.44 87 ASP A C 1
ATOM 688 O O . ASP A 1 87 ? 8.461 0.113 -4.946 1.00 89.44 87 ASP A O 1
ATOM 692 N N . GLN A 1 88 ? 7.020 1.751 -5.475 1.00 90.06 88 GLN A N 1
ATOM 693 C CA . GLN A 1 88 ? 5.961 0.856 -5.952 1.00 90.06 88 GLN A CA 1
ATOM 694 C C . GLN A 1 88 ? 6.403 0.034 -7.167 1.00 90.06 88 GLN A C 1
ATOM 696 O O . GLN A 1 88 ? 6.132 -1.163 -7.217 1.00 90.06 88 GLN A O 1
ATOM 701 N N . LEU A 1 89 ? 7.070 0.654 -8.143 1.00 93.06 89 LEU A N 1
ATOM 702 C CA . LEU A 1 89 ? 7.552 -0.046 -9.333 1.00 93.06 89 LEU A CA 1
ATOM 703 C C . LEU A 1 89 ? 8.577 -1.125 -8.971 1.00 93.06 89 LEU A C 1
ATOM 705 O O . LEU A 1 89 ? 8.468 -2.239 -9.472 1.00 93.06 89 LEU A O 1
ATOM 709 N N . ASN A 1 90 ? 9.527 -0.810 -8.087 1.00 93.69 90 ASN A N 1
ATOM 710 C CA . ASN A 1 90 ? 10.519 -1.772 -7.605 1.00 93.69 90 ASN A CA 1
ATOM 711 C C . ASN A 1 90 ? 9.842 -2.947 -6.892 1.00 93.69 90 ASN A C 1
ATOM 713 O O . ASN A 1 90 ? 10.113 -4.095 -7.215 1.00 93.69 90 ASN A O 1
ATOM 717 N N . TYR A 1 91 ? 8.903 -2.661 -5.987 1.00 93.06 91 TYR A N 1
ATOM 718 C CA . TYR A 1 91 ? 8.155 -3.696 -5.278 1.00 93.06 91 TYR A CA 1
ATOM 719 C C . TYR A 1 91 ? 7.389 -4.622 -6.227 1.00 93.06 91 TYR A C 1
ATOM 721 O O . TYR A 1 91 ? 7.454 -5.840 -6.093 1.00 93.06 91 TYR A O 1
ATOM 729 N N . LEU A 1 92 ? 6.685 -4.056 -7.212 1.00 92.75 92 LEU A N 1
ATOM 730 C CA . LEU A 1 92 ? 5.990 -4.852 -8.221 1.00 92.75 92 LEU A CA 1
ATOM 731 C C . LEU A 1 92 ? 6.983 -5.688 -9.030 1.00 92.75 92 LEU A C 1
ATOM 733 O O . LEU A 1 92 ? 6.759 -6.878 -9.201 1.00 92.75 92 LEU A O 1
ATOM 737 N N . TYR A 1 93 ? 8.087 -5.093 -9.485 1.00 95.00 93 TYR A N 1
ATOM 738 C CA . TYR A 1 93 ? 9.126 -5.792 -10.239 1.00 95.00 93 TYR A CA 1
ATOM 739 C C . TYR A 1 93 ? 9.691 -6.991 -9.465 1.00 95.00 93 TYR A C 1
ATOM 741 O O . TYR A 1 93 ? 9.787 -8.086 -10.019 1.00 95.00 93 TYR A O 1
ATOM 749 N N . ASP A 1 94 ? 10.002 -6.811 -8.182 1.00 93.56 94 ASP A N 1
ATOM 750 C CA . ASP A 1 94 ? 10.552 -7.861 -7.319 1.00 93.56 94 ASP A CA 1
ATOM 751 C C . ASP A 1 94 ? 9.555 -9.007 -7.080 1.00 93.56 94 ASP A C 1
ATOM 753 O O . ASP A 1 94 ? 9.961 -10.157 -6.910 1.00 93.56 94 ASP A O 1
ATOM 757 N N . ASN A 1 95 ? 8.252 -8.710 -7.116 1.00 91.56 95 ASN A N 1
ATOM 758 C CA . ASN A 1 95 ? 7.180 -9.697 -6.958 1.00 91.56 95 ASN A CA 1
ATOM 759 C C . ASN A 1 95 ? 6.727 -10.336 -8.283 1.00 91.56 95 ASN A C 1
ATOM 761 O O . ASN A 1 95 ? 5.951 -11.296 -8.269 1.00 91.56 95 ASN A O 1
ATOM 765 N N . LEU A 1 96 ? 7.197 -9.840 -9.431 1.00 92.94 96 LEU A N 1
ATOM 766 C CA . LEU A 1 96 ? 6.971 -10.478 -10.725 1.00 92.94 96 LEU A CA 1
ATOM 767 C C . LEU A 1 96 ? 7.952 -11.641 -10.920 1.00 92.94 96 LEU A C 1
ATOM 769 O O . LEU A 1 96 ? 9.136 -11.554 -10.606 1.00 92.94 96 LEU A O 1
ATOM 773 N N . GLY A 1 97 ? 7.472 -12.736 -11.515 1.00 94.38 97 GLY A N 1
ATOM 774 C CA . GLY A 1 97 ? 8.357 -13.778 -12.040 1.00 94.38 97 GLY A CA 1
ATOM 775 C C . GLY A 1 97 ? 9.183 -13.273 -13.230 1.00 94.38 97 GLY A C 1
ATOM 776 O O . GLY A 1 97 ? 8.869 -12.239 -13.817 1.00 94.38 97 GLY A O 1
ATOM 777 N N . ALA A 1 98 ? 10.203 -14.037 -13.634 1.00 94.69 98 ALA A N 1
ATOM 778 C CA . ALA A 1 98 ? 11.140 -13.637 -14.692 1.00 94.69 98 ALA A CA 1
ATOM 779 C C . ALA A 1 98 ? 10.460 -13.192 -16.005 1.00 94.69 98 ALA A C 1
ATOM 781 O O . ALA A 1 98 ? 10.892 -12.219 -16.620 1.00 94.69 98 ALA A O 1
ATOM 782 N N . GLU A 1 99 ? 9.377 -13.863 -16.416 1.00 95.56 99 GLU A N 1
ATOM 783 C CA . GLU A 1 99 ? 8.625 -13.463 -17.614 1.00 95.56 99 GLU A CA 1
ATOM 784 C C . GLU A 1 99 ? 7.915 -12.117 -17.416 1.00 95.56 99 GLU A C 1
ATOM 786 O O . GLU A 1 99 ? 8.051 -11.222 -18.244 1.00 95.56 99 GLU A O 1
ATOM 791 N N . GLY A 1 100 ? 7.244 -11.918 -16.277 1.00 95.75 100 GLY A N 1
ATOM 792 C CA . GLY A 1 100 ? 6.568 -10.655 -15.969 1.00 95.75 100 GLY A CA 1
ATOM 793 C C . GLY A 1 100 ? 7.542 -9.479 -15.852 1.00 95.75 100 GLY A C 1
ATOM 794 O O . GLY A 1 100 ? 7.260 -8.386 -16.337 1.00 95.75 100 GLY A O 1
ATOM 795 N N . GLN A 1 101 ? 8.725 -9.703 -15.273 1.00 97.25 101 GLN A N 1
ATOM 796 C CA . GLN A 1 101 ? 9.797 -8.704 -15.236 1.00 97.25 101 GLN A CA 1
ATOM 797 C C . GLN A 1 101 ? 10.230 -8.293 -16.648 1.00 97.25 101 GLN A C 1
ATOM 799 O O . GLN A 1 101 ? 10.354 -7.104 -16.945 1.00 97.25 101 GLN A O 1
ATOM 804 N N . LYS A 1 102 ? 10.418 -9.271 -17.540 1.00 96.75 102 LYS A N 1
ATOM 805 C CA . LYS A 1 102 ? 10.778 -9.030 -18.940 1.00 96.75 102 LYS A CA 1
ATOM 806 C C . LYS A 1 102 ? 9.680 -8.269 -19.686 1.00 96.75 102 LYS A C 1
ATOM 808 O O . LYS A 1 102 ? 9.984 -7.316 -20.400 1.00 96.75 102 LYS A O 1
ATOM 813 N N . GLU A 1 103 ? 8.418 -8.648 -19.506 1.00 97.12 103 GLU A N 1
ATOM 814 C CA . GLU A 1 103 ? 7.272 -7.936 -20.082 1.00 97.12 103 GLU A CA 1
ATOM 815 C C . GLU A 1 103 ? 7.207 -6.481 -19.608 1.00 97.12 103 GLU A C 1
ATOM 817 O O . GLU A 1 103 ? 7.038 -5.575 -20.425 1.00 97.12 103 GLU A O 1
ATOM 822 N N . LEU A 1 104 ? 7.413 -6.237 -18.311 1.00 95.69 104 LEU A N 1
ATOM 823 C CA . LEU A 1 104 ? 7.422 -4.893 -17.739 1.00 95.69 104 LEU A CA 1
ATOM 824 C C . LEU A 1 104 ? 8.541 -4.025 -18.337 1.00 95.69 104 LEU A C 1
ATOM 826 O O . LEU A 1 104 ? 8.306 -2.866 -18.685 1.00 95.69 104 LEU A O 1
ATOM 830 N N . VAL A 1 105 ? 9.740 -4.584 -18.517 1.00 95.88 105 VAL A N 1
ATOM 831 C CA . VAL A 1 105 ? 10.862 -3.891 -19.173 1.00 95.88 105 VAL A CA 1
ATOM 832 C C . VAL A 1 105 ? 10.548 -3.591 -20.641 1.00 95.88 105 VAL A C 1
ATOM 834 O O . VAL A 1 105 ? 10.771 -2.469 -21.099 1.00 95.88 105 VAL A O 1
ATOM 837 N N . ASN A 1 106 ? 9.974 -4.546 -21.376 1.00 96.31 106 ASN A N 1
ATOM 838 C CA . ASN A 1 106 ? 9.552 -4.331 -22.762 1.00 96.31 106 ASN A CA 1
ATOM 839 C C . ASN A 1 106 ? 8.503 -3.215 -22.865 1.00 96.31 106 ASN A C 1
ATOM 841 O O . ASN A 1 106 ? 8.588 -2.357 -23.743 1.00 96.31 106 ASN A O 1
ATOM 845 N N . PHE A 1 107 ? 7.541 -3.187 -21.941 1.00 95.50 107 PHE A N 1
ATOM 846 C CA . PHE A 1 107 ? 6.536 -2.133 -21.876 1.00 95.50 107 PHE A CA 1
ATOM 847 C C . PHE A 1 107 ? 7.162 -0.761 -21.593 1.00 95.50 107 PHE A C 1
ATOM 849 O O . PHE A 1 107 ? 6.801 0.226 -22.235 1.00 95.50 107 PHE A O 1
ATOM 856 N N . ALA A 1 108 ? 8.148 -0.691 -20.695 1.00 94.38 108 ALA A N 1
A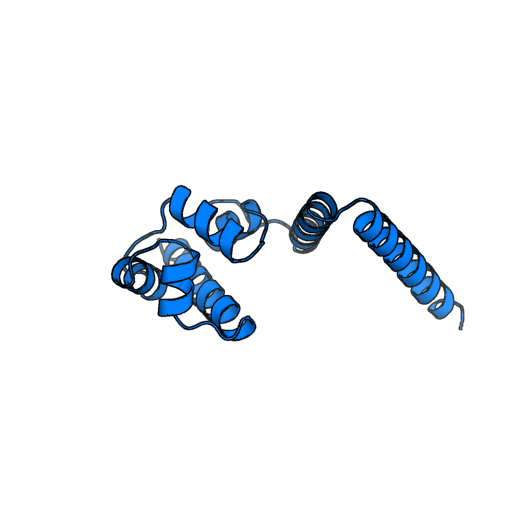TOM 857 C CA . ALA A 1 108 ? 8.894 0.537 -20.430 1.00 94.38 108 ALA A CA 1
ATOM 858 C C . ALA A 1 108 ? 9.669 1.029 -21.668 1.00 94.38 108 ALA A C 1
ATOM 860 O O . ALA A 1 108 ? 9.667 2.228 -21.956 1.00 94.38 108 ALA A O 1
ATOM 861 N N . HIS A 1 109 ? 10.283 0.121 -22.437 1.00 93.75 109 HIS A N 1
ATOM 862 C CA . HIS A 1 109 ? 10.919 0.461 -23.714 1.00 93.75 109 HIS A CA 1
ATOM 863 C C . HIS A 1 109 ? 9.917 1.021 -24.726 1.00 93.75 109 HIS A C 1
ATOM 865 O O . HIS A 1 109 ? 10.164 2.084 -25.296 1.00 93.75 109 HIS A O 1
ATOM 871 N N . TRP A 1 110 ? 8.767 0.364 -24.887 1.00 95.12 110 TRP A N 1
ATOM 872 C CA . TRP A 1 110 ? 7.700 0.832 -25.772 1.00 95.12 110 TRP A CA 1
ATOM 873 C C . TRP A 1 110 ? 7.177 2.224 -25.379 1.00 95.12 110 TRP A C 1
ATOM 875 O O . TRP A 1 110 ? 6.998 3.085 -26.241 1.00 95.12 110 TRP A O 1
ATOM 885 N N . LEU A 1 111 ? 6.969 2.484 -24.081 1.00 93.88 111 LEU A N 1
ATOM 886 C CA . LEU A 1 111 ? 6.547 3.802 -23.591 1.00 93.88 111 LEU A CA 1
ATOM 887 C C . LEU A 1 111 ? 7.557 4.899 -23.946 1.00 93.88 111 LEU A C 1
ATOM 889 O O . LEU A 1 111 ? 7.154 5.997 -24.333 1.00 93.88 111 LEU A O 1
ATOM 893 N N . ARG A 1 112 ? 8.859 4.607 -23.833 1.00 92.31 112 ARG A N 1
ATOM 894 C CA . ARG A 1 112 ? 9.929 5.542 -24.203 1.0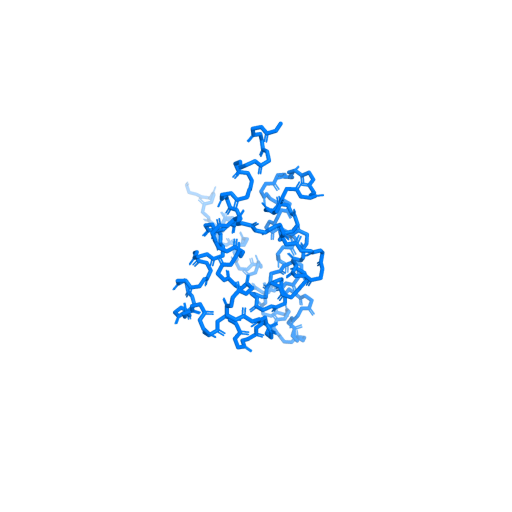0 92.31 112 ARG A CA 1
ATOM 895 C C . ARG A 1 112 ? 9.870 5.881 -25.693 1.00 92.31 112 ARG A C 1
ATOM 897 O O . ARG A 1 112 ? 9.800 7.052 -26.041 1.00 92.31 112 ARG A O 1
ATOM 904 N N . GLU A 1 113 ? 9.804 4.867 -26.553 1.00 92.50 113 GLU A N 1
ATOM 905 C CA . GLU A 1 113 ? 9.725 5.050 -28.010 1.00 92.50 113 GLU A CA 1
ATOM 906 C C . GLU A 1 113 ? 8.480 5.839 -28.433 1.00 92.50 113 GLU A C 1
ATOM 908 O O . GLU A 1 113 ? 8.555 6.728 -29.282 1.00 92.50 113 GLU A O 1
ATOM 913 N N . LYS A 1 114 ? 7.333 5.559 -27.803 1.00 90.75 114 LYS A N 1
ATOM 914 C CA . LYS A 1 114 ? 6.084 6.291 -28.042 1.00 90.75 114 LYS A CA 1
ATOM 915 C C . LYS A 1 114 ? 6.208 7.779 -27.700 1.00 90.75 114 LYS A C 1
ATOM 917 O O . LYS A 1 114 ? 5.671 8.610 -28.432 1.00 90.75 114 LYS A O 1
ATOM 922 N N . ASN A 1 115 ? 6.880 8.114 -26.602 1.00 84.12 115 ASN A N 1
ATOM 923 C CA . ASN A 1 115 ? 7.057 9.501 -26.167 1.00 84.12 115 ASN A CA 1
ATOM 924 C C . ASN A 1 115 ? 8.084 10.251 -27.031 1.00 84.12 115 ASN A C 1
ATOM 926 O O . ASN A 1 115 ? 7.862 11.414 -27.375 1.00 84.12 115 ASN A O 1
ATOM 930 N N . ASP A 1 116 ? 9.153 9.574 -27.452 1.00 77.38 116 ASP A N 1
ATOM 931 C CA . ASP A 1 116 ? 10.162 10.141 -28.354 1.00 77.38 116 ASP A CA 1
ATOM 932 C C . ASP A 1 116 ? 9.573 10.394 -29.756 1.00 77.38 116 ASP A C 1
ATOM 934 O O . ASP A 1 116 ? 9.819 11.436 -30.364 1.00 77.38 116 ASP A O 1
ATOM 938 N N . GLY A 1 117 ? 8.699 9.502 -30.240 1.00 59.72 117 GLY A N 1
ATOM 939 C CA . GLY A 1 117 ? 7.994 9.647 -31.518 1.00 59.72 117 GLY A CA 1
ATOM 940 C C . GLY A 1 117 ? 6.963 10.785 -31.571 1.00 59.72 117 GLY A C 1
ATOM 941 O O . GLY A 1 117 ? 6.593 11.215 -32.664 1.00 59.72 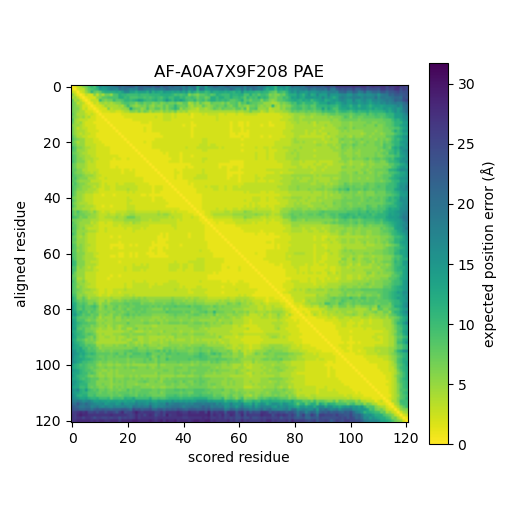117 GLY A O 1
ATOM 942 N N . TYR A 1 118 ? 6.516 11.303 -30.421 1.00 52.91 118 TYR A N 1
ATOM 943 C CA . TYR A 1 118 ? 5.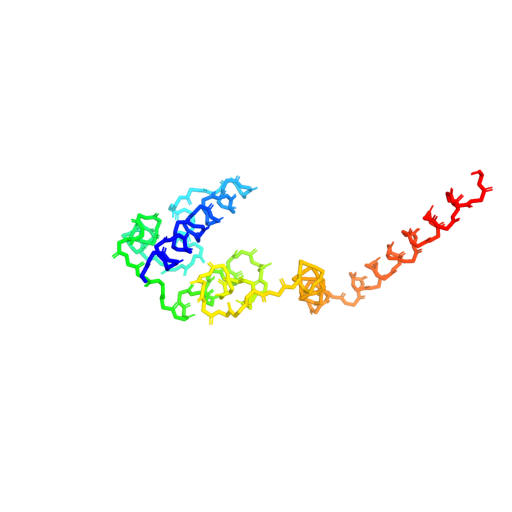604 12.455 -30.342 1.00 52.91 118 TYR A CA 1
ATOM 944 C C . TYR A 1 118 ? 6.339 13.805 -30.320 1.00 52.91 118 TYR A C 1
ATOM 946 O O . TYR A 1 118 ? 5.726 14.832 -30.592 1.00 52.91 118 TYR A O 1
ATOM 954 N N . SER A 1 119 ? 7.648 13.813 -30.041 1.00 53.47 119 SER A N 1
ATOM 955 C CA . SER A 1 119 ? 8.464 15.038 -29.973 1.00 53.47 119 SER A CA 1
ATOM 956 C C . SER A 1 119 ? 9.022 15.484 -31.336 1.00 53.47 119 SER A C 1
ATOM 958 O O . SER A 1 119 ? 9.763 16.461 -31.406 1.00 53.47 119 SER A O 1
ATOM 960 N N . ALA A 1 120 ? 8.682 14.778 -32.423 1.00 49.66 120 ALA A N 1
ATOM 961 C CA . ALA A 1 120 ? 9.194 15.020 -33.776 1.00 49.66 120 ALA A CA 1
ATOM 962 C C . ALA A 1 120 ? 8.159 15.616 -34.761 1.00 49.66 120 ALA A C 1
ATOM 964 O O . ALA A 1 120 ? 8.350 15.513 -35.975 1.00 49.66 120 ALA A O 1
ATOM 965 N N . LYS A 1 121 ? 7.067 16.225 -34.280 1.00 42.12 121 LYS A N 1
ATOM 966 C CA . LYS A 1 121 ? 6.095 16.951 -35.118 1.00 42.12 121 LYS A CA 1
ATOM 967 C C . LYS A 1 121 ? 5.775 18.331 -34.573 1.00 42.12 121 LYS A C 1
ATOM 969 O O . LYS A 1 121 ? 5.598 18.439 -33.343 1.00 42.12 121 LYS A O 1
#

Solvent-accessible surface area (backbone atoms only — not comparable to full-atom values): 6832 Å² total; per-residue (Å²): 112,71,73,56,57,53,25,48,50,55,34,27,50,48,52,53,50,55,28,59,78,68,74,43,52,71,64,53,48,15,68,70,53,73,44,51,60,69,55,50,48,31,42,57,69,58,76,42,83,78,49,75,67,54,44,48,39,50,14,63,68,68,74,44,54,51,68,59,48,34,32,46,61,61,76,40,78,89,72,61,66,70,55,53,54,48,51,44,50,51,52,51,46,72,73,37,55,76,67,54,38,50,50,52,52,52,49,53,52,52,53,50,53,56,55,57,66,60,74,77,116

Radius of gyration: 17.86 Å; Cα contacts (8 Å, |Δi|>4): 79; chains: 1; bounding box: 28×33×53 Å

Nearest PDB structures (foldseek):
  2b5a-assembly1_A  TM=7.870E-01  e=3.379E-03  [Bacillus] caldolyticus
  4i6u-assembly2_C  TM=8.136E-01  e=1.603E-02  Enterobacter sp. RFL1396
  3g5g-assembly5_J  TM=7.743E-01  e=1.792E-02  Enterobacter sp. RFL1396
  3f52-assembly1_A  TM=7.899E-01  e=2.238E-02  Corynebacterium glutamicum
  2eby-assembly1_B  TM=6.388E-01  e=3.124E-02  Escherichia coli

Sequence (121 aa):
MLNYVNKMVEFSEFIQRELSKRGWSQADFARRSGMTTGGVSMLLNQTRKPSPDTLKIIAQVFDIPIETIFRIAGLLPPVPESTIQKDQLNYLYDNLGAEGQKELVNFAHWLREKNDGYSAK

pLDDT: mean 89.84, std 10.88, range [42.12, 97.94]

Mean predicted aligned error: 5.88 Å

Foldseek 3Di:
DVVQVVLLQLLLVVVVVLCVVVVHDLVNVCVQLVHDSVRSVCSNVVVDQDDLVSLVSVCVSSVADSVVSCVSNVNDDDDPVVVRVVSRVVSVLVVDDPVVVVVVVVVVVVVVVVVVVVVPD

Secondary structure (DSSP, 8-state):
-HHHHHHHHHHHHHHHHHHHHTT--HHHHHHHHT--HHHHHHHHTTSSPPPHHHHHHHHHHHT--HHHHHHHTTSS----HHHHHHHHHHHHHHHS-HHHHHHHHHHHHHHHHHHHHHTT-